Protein AF-A0A9D5D357-F1 (afdb_monomer_lite)

pLDDT: mean 73.91, std 10.45, range [47.91, 92.38]

Organism: NCBI:txid325984

Sequence (77 aa):
MEGRSVVCFSIPVLAFFVMIFVSIQANFSSAATDSISAGQSLSGKQTIVSEDGTFELGFFTPGVPKVLSRRLRLTGN

Structure (mmCIF, N/CA/C/O backbone):
data_AF-A0A9D5D357-F1
#
_entry.id   AF-A0A9D5D357-F1
#
loop_
_atom_site.group_PDB
_atom_site.id
_atom_site.type_symbol
_atom_site.label_atom_id
_atom_site.label_alt_id
_atom_site.label_comp_id
_atom_site.label_asym_id
_atom_site.label_entity_id
_atom_site.label_seq_id
_atom_site.pdbx_PDB_ins_code
_atom_site.Cartn_x
_atom_site.Cartn_y
_atom_site.Cartn_z
_atom_site.occupancy
_atom_site.B_iso_or_equiv
_atom_site.auth_seq_id
_atom_site.auth_comp_id
_atom_site.auth_asym_id
_atom_site.auth_atom_id
_atom_site.pdbx_PDB_model_num
ATOM 1 N N . MET A 1 1 ? 23.049 10.318 -44.169 1.00 54.09 1 MET A N 1
ATOM 2 C CA . MET A 1 1 ? 21.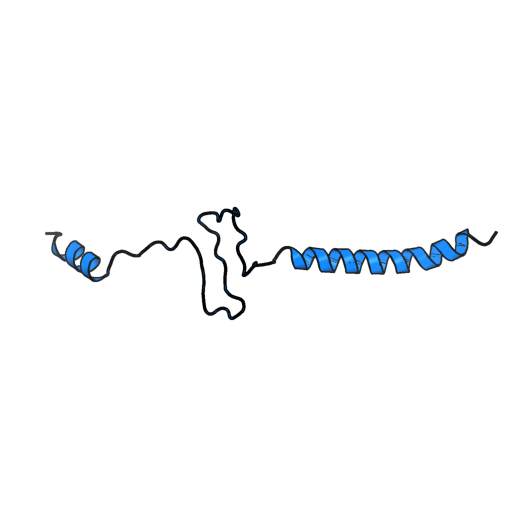947 11.271 -43.885 1.00 54.09 1 MET A CA 1
ATOM 3 C C . MET A 1 1 ? 20.644 10.518 -43.567 1.00 54.09 1 MET A C 1
ATOM 5 O O . MET A 1 1 ? 19.591 10.905 -44.038 1.00 54.09 1 MET A O 1
ATOM 9 N N . GLU A 1 2 ? 20.683 9.465 -42.737 1.00 58.84 2 GLU A N 1
ATOM 10 C CA . GLU A 1 2 ? 19.506 8.588 -42.524 1.00 58.84 2 GLU A CA 1
ATOM 11 C C . GLU A 1 2 ? 19.055 8.506 -41.054 1.00 58.84 2 GLU A C 1
ATOM 13 O O . GLU A 1 2 ? 17.935 8.113 -40.763 1.00 58.84 2 GLU A O 1
ATOM 18 N N . GLY A 1 3 ? 19.876 8.980 -40.110 1.00 60.78 3 GLY A N 1
ATOM 19 C CA . GLY A 1 3 ? 19.577 8.891 -38.675 1.00 60.78 3 GLY A CA 1
ATOM 20 C C . GLY A 1 3 ? 18.510 9.863 -38.155 1.00 60.78 3 GLY A C 1
ATOM 21 O O . GLY A 1 3 ? 18.013 9.671 -37.056 1.00 60.78 3 GLY A O 1
ATOM 22 N N . ARG A 1 4 ? 18.129 10.905 -38.909 1.00 63.72 4 ARG A N 1
ATOM 23 C CA . ARG A 1 4 ? 17.171 11.928 -38.432 1.00 63.72 4 ARG A CA 1
ATOM 24 C C . ARG A 1 4 ? 15.707 11.537 -38.675 1.00 63.72 4 ARG A C 1
ATOM 26 O O . ARG A 1 4 ? 14.847 11.908 -37.882 1.00 63.72 4 ARG A O 1
ATOM 33 N N . SER A 1 5 ? 15.433 10.756 -39.723 1.00 61.38 5 SER A N 1
ATOM 34 C CA . SER A 1 5 ? 14.068 10.340 -40.086 1.00 61.38 5 SER A CA 1
ATOM 35 C C . SER A 1 5 ? 13.556 9.177 -39.232 1.00 61.38 5 SER A C 1
ATOM 37 O O . SER A 1 5 ? 12.387 9.168 -38.854 1.00 61.38 5 SER A O 1
ATOM 39 N N . VAL A 1 6 ? 14.433 8.239 -38.852 1.00 61.94 6 VAL A N 1
ATOM 40 C CA . VAL A 1 6 ? 14.070 7.095 -37.989 1.00 61.94 6 VAL A CA 1
ATOM 41 C C . VAL A 1 6 ? 13.722 7.544 -36.571 1.00 61.94 6 VAL A C 1
ATOM 43 O O . VAL A 1 6 ? 12.825 6.985 -35.945 1.00 61.94 6 VAL A O 1
ATOM 46 N N . VAL A 1 7 ? 14.386 8.596 -36.079 1.00 68.19 7 VAL A N 1
ATOM 47 C CA . VAL A 1 7 ? 14.099 9.196 -34.768 1.00 68.19 7 VAL A CA 1
ATOM 48 C C . VAL A 1 7 ? 12.686 9.779 -34.767 1.00 68.19 7 VAL A C 1
ATOM 50 O O . VAL A 1 7 ? 11.906 9.483 -33.875 1.00 68.19 7 VAL A O 1
ATOM 53 N N . CYS A 1 8 ? 12.298 10.510 -35.814 1.00 66.56 8 CYS A N 1
ATOM 54 C CA . CYS A 1 8 ? 10.986 11.159 -35.899 1.00 66.56 8 CYS A CA 1
ATOM 55 C C . CYS A 1 8 ? 9.807 10.165 -35.867 1.00 66.56 8 CYS A C 1
ATOM 57 O O . CYS A 1 8 ? 8.787 10.446 -35.246 1.00 66.56 8 CYS A O 1
ATOM 59 N N . PHE A 1 9 ? 9.970 8.982 -36.472 1.00 69.88 9 PHE A N 1
ATOM 60 C CA . PHE A 1 9 ? 8.966 7.909 -36.433 1.00 69.88 9 PHE A CA 1
ATOM 61 C C . PHE A 1 9 ? 8.963 7.117 -35.121 1.00 69.88 9 PHE A C 1
ATOM 63 O O . PHE A 1 9 ? 7.918 6.635 -34.691 1.00 69.88 9 PHE A O 1
ATOM 70 N N . SER A 1 10 ? 10.118 6.983 -34.471 1.00 82.25 10 SER A N 1
ATOM 71 C CA . SER A 1 10 ? 10.254 6.211 -33.232 1.00 82.25 10 SER A CA 1
ATOM 72 C C . SER A 1 10 ? 9.899 7.006 -31.972 1.00 82.25 10 SER A C 1
ATOM 74 O O . SER A 1 10 ? 9.434 6.401 -31.010 1.00 82.25 10 SER A O 1
ATOM 76 N N . ILE A 1 11 ? 10.019 8.343 -31.972 1.00 86.00 11 ILE A N 1
ATOM 77 C CA . ILE A 1 11 ? 9.607 9.195 -30.839 1.00 86.00 11 ILE A CA 1
ATOM 78 C C . ILE A 1 11 ? 8.129 9.005 -30.441 1.00 86.00 11 ILE A C 1
ATOM 80 O O . ILE A 1 11 ? 7.892 8.766 -29.257 1.00 86.00 11 ILE A O 1
ATOM 84 N N . PRO A 1 12 ? 7.124 9.086 -31.341 1.00 88.00 12 PRO A N 1
ATOM 85 C CA . PRO A 1 12 ? 5.724 8.932 -30.935 1.00 88.00 12 PRO A CA 1
ATOM 86 C C . PRO A 1 12 ? 5.421 7.518 -30.424 1.00 88.00 12 PRO A C 1
ATOM 88 O O . PRO A 1 12 ? 4.652 7.354 -29.480 1.00 88.00 12 PRO A O 1
ATOM 91 N N . VAL A 1 13 ? 6.072 6.502 -31.000 1.00 89.38 13 VAL A N 1
ATOM 92 C CA . VAL A 1 13 ? 5.944 5.106 -30.564 1.00 89.38 13 VAL A CA 1
ATOM 93 C C . VAL A 1 13 ? 6.523 4.929 -29.159 1.00 89.38 13 VAL A C 1
ATOM 95 O O . VAL A 1 13 ? 5.856 4.393 -28.279 1.00 89.38 13 VAL A O 1
ATOM 98 N N . LEU A 1 14 ? 7.732 5.437 -28.911 1.00 89.81 14 LEU A N 1
ATOM 99 C CA . LEU A 1 14 ? 8.366 5.394 -27.594 1.00 89.81 14 LEU A CA 1
ATOM 100 C C . LEU A 1 14 ? 7.551 6.169 -26.550 1.00 89.81 14 LEU A C 1
ATOM 102 O O . LEU A 1 14 ? 7.341 5.671 -25.447 1.00 89.81 14 LEU A O 1
ATOM 106 N N . ALA A 1 15 ? 7.045 7.352 -26.902 1.00 90.12 15 ALA A N 1
ATOM 107 C CA . ALA A 1 15 ? 6.201 8.156 -26.024 1.00 90.12 15 ALA A CA 1
ATOM 108 C C . ALA A 1 15 ? 4.919 7.408 -25.622 1.00 90.12 15 ALA A C 1
ATOM 110 O O . ALA A 1 15 ? 4.532 7.449 -24.457 1.00 90.12 15 ALA A O 1
ATOM 111 N N . PHE A 1 16 ? 4.299 6.669 -26.546 1.00 90.75 16 PHE A N 1
ATOM 112 C CA . PHE A 1 16 ? 3.130 5.839 -26.254 1.00 90.75 16 PHE A CA 1
ATOM 113 C C . PHE A 1 16 ? 3.441 4.731 -25.235 1.00 90.75 16 PHE A C 1
ATOM 115 O O . PHE A 1 16 ? 2.712 4.576 -24.254 1.00 90.75 16 PHE A O 1
ATOM 122 N N . PHE A 1 17 ? 4.558 4.016 -25.399 1.00 90.69 17 PHE A N 1
ATOM 123 C CA . PHE A 1 17 ? 4.994 2.999 -24.432 1.00 90.69 17 PHE A CA 1
ATOM 124 C C . PHE A 1 17 ? 5.312 3.591 -23.053 1.00 90.69 17 PHE A C 1
ATOM 126 O O . PHE A 1 17 ? 4.941 3.008 -22.035 1.00 90.69 17 PHE A O 1
ATOM 133 N N . VAL A 1 18 ? 5.946 4.766 -23.005 1.00 92.38 18 VAL A N 1
ATOM 134 C CA . VAL A 1 18 ? 6.224 5.478 -21.747 1.00 92.38 18 VAL A CA 1
ATOM 135 C C . VAL A 1 18 ? 4.924 5.902 -21.058 1.00 92.38 18 VAL A C 1
AT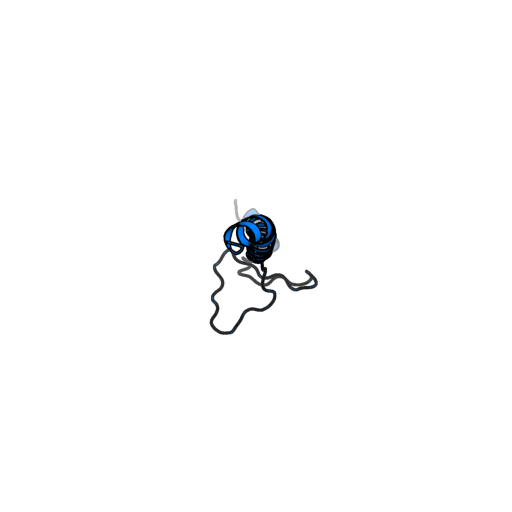OM 137 O O . VAL A 1 18 ? 4.779 5.701 -19.855 1.00 92.38 18 VAL A O 1
ATOM 140 N N . MET A 1 19 ? 3.947 6.421 -21.806 1.00 88.06 19 MET A N 1
ATOM 141 C CA . MET A 1 19 ? 2.635 6.802 -21.268 1.00 88.06 19 MET A CA 1
ATOM 142 C C . MET A 1 19 ? 1.875 5.600 -20.694 1.00 88.06 19 MET A C 1
ATOM 144 O O . MET A 1 19 ? 1.286 5.707 -19.617 1.00 88.06 19 MET A O 1
ATOM 148 N N . ILE A 1 20 ? 1.923 4.444 -21.364 1.00 88.31 20 ILE A N 1
ATOM 149 C CA . ILE A 1 20 ? 1.355 3.191 -20.844 1.00 88.31 20 ILE A CA 1
ATOM 150 C C . ILE A 1 20 ? 2.049 2.791 -19.540 1.00 88.31 20 ILE A C 1
ATOM 152 O O . ILE A 1 20 ? 1.377 2.506 -18.553 1.00 88.31 20 ILE A O 1
ATOM 156 N N . PHE A 1 21 ? 3.381 2.815 -19.505 1.00 86.25 21 PHE A N 1
ATOM 157 C CA . PHE A 1 21 ? 4.152 2.439 -18.321 1.00 86.25 21 PHE A CA 1
ATOM 158 C C . PHE A 1 21 ? 3.838 3.329 -17.109 1.00 86.25 21 PHE A C 1
ATOM 160 O O . PHE A 1 21 ? 3.587 2.820 -16.016 1.00 86.25 21 PHE A O 1
ATOM 167 N N . VAL A 1 22 ? 3.769 4.649 -17.308 1.00 85.44 22 VAL A N 1
ATOM 168 C CA . VAL A 1 22 ? 3.384 5.611 -16.260 1.00 85.44 22 VAL A CA 1
ATOM 169 C C . VAL A 1 22 ? 1.946 5.375 -15.794 1.00 85.44 22 VAL A C 1
ATOM 171 O O . VAL A 1 22 ? 1.681 5.398 -14.594 1.00 85.44 22 VAL A O 1
ATOM 174 N N . SER A 1 23 ? 1.027 5.085 -16.719 1.00 81.69 23 SER A N 1
ATOM 175 C CA . SER A 1 23 ? -0.370 4.788 -16.381 1.00 81.69 23 SER A CA 1
ATOM 176 C C . SER A 1 23 ? -0.485 3.524 -15.527 1.00 81.69 23 SER A C 1
ATOM 178 O O . SER A 1 23 ? -1.216 3.518 -14.542 1.00 81.69 23 SER A O 1
ATOM 180 N N . ILE A 1 24 ? 0.266 2.465 -15.843 1.00 76.75 24 ILE A N 1
ATOM 181 C CA . ILE A 1 24 ? 0.263 1.216 -15.066 1.00 76.75 24 ILE A CA 1
ATOM 182 C C . ILE A 1 24 ? 0.808 1.451 -13.650 1.00 76.75 24 ILE A C 1
ATOM 184 O O . ILE A 1 24 ? 0.212 0.976 -12.685 1.00 76.75 24 ILE A O 1
ATOM 188 N N . GLN A 1 25 ? 1.886 2.228 -13.497 1.00 72.94 25 GLN A N 1
ATOM 189 C CA . GLN A 1 25 ? 2.427 2.552 -12.171 1.00 72.94 25 GLN A CA 1
ATOM 190 C C . GLN A 1 25 ? 1.487 3.429 -11.337 1.00 72.94 25 GLN A C 1
ATOM 192 O O . GLN A 1 25 ? 1.361 3.215 -10.134 1.00 72.94 25 GLN A O 1
ATOM 197 N N . ALA A 1 26 ? 0.789 4.381 -11.961 1.00 67.88 26 ALA A N 1
ATOM 198 C CA . ALA A 1 26 ? -0.162 5.242 -11.261 1.00 67.88 26 ALA A CA 1
ATOM 199 C C . ALA A 1 26 ? -1.335 4.453 -10.648 1.00 67.88 26 ALA A C 1
ATOM 201 O O . ALA A 1 26 ? -1.815 4.805 -9.574 1.00 67.88 26 ALA A O 1
ATOM 202 N N . ASN A 1 27 ? -1.752 3.357 -11.290 1.00 61.34 27 ASN A N 1
ATOM 203 C CA . ASN A 1 27 ? -2.792 2.458 -10.777 1.00 61.34 27 ASN A CA 1
ATOM 204 C C . ASN A 1 27 ? -2.286 1.502 -9.679 1.00 61.34 27 ASN A C 1
ATOM 206 O O . ASN A 1 27 ? -3.089 0.909 -8.965 1.00 61.34 27 ASN A O 1
ATOM 210 N N . PHE A 1 28 ? -0.967 1.358 -9.512 1.00 58.16 28 PHE A N 1
ATOM 211 C CA . PHE A 1 28 ? -0.366 0.483 -8.499 1.00 58.16 28 PHE A CA 1
ATOM 212 C C . PHE A 1 28 ? -0.232 1.141 -7.116 1.00 58.16 28 PHE A C 1
ATOM 214 O O . PHE A 1 28 ? -0.032 0.445 -6.124 1.00 58.16 28 PHE A O 1
ATOM 221 N N . SER A 1 29 ? -0.384 2.468 -7.018 1.00 55.72 29 SER A N 1
ATOM 222 C CA . SER A 1 29 ? -0.320 3.191 -5.735 1.00 55.72 29 SER A CA 1
ATOM 223 C C . SER A 1 29 ? -1.546 2.992 -4.835 1.00 55.72 29 SER A C 1
ATOM 225 O O . SER A 1 29 ? -1.540 3.442 -3.693 1.00 55.72 29 SER A O 1
ATOM 227 N N . SER A 1 30 ? -2.578 2.286 -5.300 1.00 54.94 30 SER A N 1
ATOM 228 C CA . SER A 1 30 ? -3.691 1.801 -4.475 1.00 54.94 30 SER A CA 1
ATOM 229 C C . SER A 1 30 ? -3.553 0.306 -4.176 1.00 54.94 30 SER A C 1
ATOM 231 O O . SER A 1 30 ? -4.520 -0.446 -4.267 1.00 54.94 30 SER A O 1
ATOM 233 N N . ALA A 1 31 ? -2.343 -0.151 -3.853 1.00 56.31 31 ALA A N 1
ATOM 234 C CA . ALA A 1 31 ? -2.142 -1.486 -3.314 1.00 56.31 31 ALA A CA 1
ATOM 235 C C . ALA A 1 31 ? -2.585 -1.492 -1.845 1.00 56.31 31 ALA A C 1
ATOM 237 O O . ALA A 1 31 ? -1.812 -1.175 -0.941 1.00 56.31 31 ALA A O 1
ATOM 238 N N . ALA A 1 32 ? -3.848 -1.844 -1.600 1.00 57.81 32 ALA A N 1
ATOM 239 C CA . ALA A 1 32 ? -4.209 -2.442 -0.324 1.00 57.81 32 ALA A CA 1
ATOM 240 C C . ALA A 1 32 ? -3.443 -3.768 -0.244 1.00 57.81 32 ALA A C 1
ATOM 242 O O . ALA A 1 32 ? -3.833 -4.770 -0.835 1.00 57.81 32 ALA A O 1
ATOM 243 N N . THR A 1 33 ? -2.268 -3.738 0.377 1.00 59.12 33 THR A N 1
ATOM 244 C CA . THR A 1 33 ? -1.498 -4.946 0.654 1.00 59.12 33 THR A CA 1
ATOM 245 C C . THR A 1 33 ? -2.276 -5.766 1.669 1.00 59.12 33 THR A C 1
ATOM 247 O O . THR A 1 33 ? -2.401 -5.347 2.814 1.00 59.12 33 THR A O 1
ATOM 250 N N . ASP A 1 34 ? -2.771 -6.927 1.251 1.00 61.06 34 ASP A N 1
ATOM 251 C CA . ASP A 1 34 ? -3.374 -7.931 2.139 1.00 61.06 34 ASP A CA 1
ATOM 252 C C . ASP A 1 34 ? -2.351 -8.455 3.176 1.00 61.06 34 ASP A C 1
ATOM 254 O O . ASP A 1 34 ? -2.672 -8.852 4.290 1.00 61.06 34 ASP A O 1
ATOM 258 N N . SER A 1 35 ? -1.054 -8.363 2.865 1.00 59.47 35 SER A N 1
ATOM 259 C CA . SER A 1 35 ? 0.006 -8.821 3.761 1.00 59.47 35 SER A CA 1
ATOM 260 C C . SER A 1 35 ? 0.748 -7.668 4.435 1.00 59.47 35 SER A C 1
ATOM 262 O O . SER A 1 35 ? 1.273 -6.769 3.773 1.00 59.47 35 SER A O 1
ATOM 264 N N . ILE A 1 36 ? 0.845 -7.726 5.766 1.00 69.62 36 ILE A N 1
ATOM 265 C CA . ILE A 1 36 ? 1.729 -6.874 6.562 1.00 69.62 36 ILE A CA 1
ATOM 266 C C . ILE A 1 36 ? 3.068 -7.580 6.799 1.00 69.62 36 ILE A C 1
ATOM 268 O O . ILE A 1 36 ? 3.139 -8.649 7.403 1.00 69.62 36 ILE A O 1
ATOM 272 N N . SER A 1 37 ? 4.158 -6.964 6.343 1.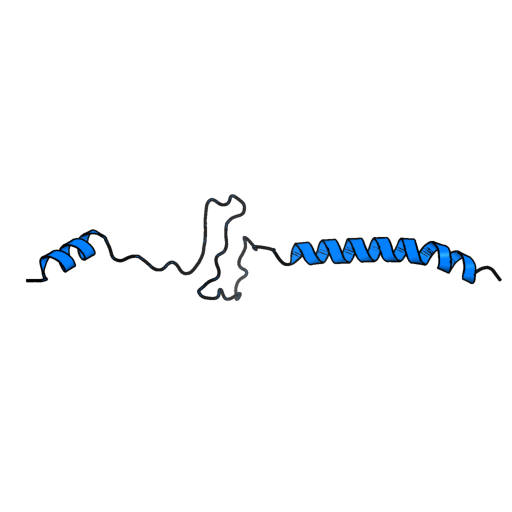00 72.31 37 SER A N 1
ATOM 273 C CA . SER A 1 37 ? 5.512 -7.455 6.618 1.00 72.31 37 SER A CA 1
ATOM 274 C C . SER A 1 37 ? 5.941 -7.141 8.052 1.00 72.31 37 SER A C 1
ATOM 276 O O . SER A 1 37 ? 5.612 -6.087 8.600 1.00 72.31 37 SER A O 1
ATOM 278 N N . ALA A 1 38 ? 6.744 -8.022 8.653 1.00 70.81 38 ALA A N 1
ATOM 279 C CA . ALA A 1 38 ? 7.300 -7.798 9.985 1.00 70.81 38 ALA A CA 1
ATOM 280 C C . ALA A 1 38 ? 8.077 -6.465 10.048 1.00 70.81 38 ALA A C 1
ATOM 282 O O . ALA A 1 38 ? 8.959 -6.211 9.229 1.00 70.81 38 ALA A O 1
ATOM 283 N N . GLY A 1 39 ? 7.735 -5.611 11.018 1.00 74.44 39 GLY A N 1
ATOM 284 C CA . GLY A 1 39 ? 8.339 -4.284 11.193 1.00 74.44 39 GLY A CA 1
ATOM 285 C C . GLY A 1 39 ? 7.642 -3.139 10.446 1.00 74.44 39 GLY A C 1
ATOM 286 O O . GLY A 1 39 ? 8.022 -1.986 10.645 1.00 74.44 39 GLY A O 1
ATOM 287 N N . GLN A 1 40 ? 6.612 -3.409 9.636 1.00 73.88 40 GLN A N 1
ATOM 288 C CA . GLN A 1 40 ? 5.721 -2.363 9.126 1.00 73.88 40 GLN A CA 1
ATOM 289 C C . GLN A 1 40 ? 4.752 -1.914 10.224 1.00 73.88 40 GLN A C 1
ATOM 291 O O . GLN A 1 40 ? 4.152 -2.736 10.915 1.00 73.88 40 GLN A O 1
ATOM 296 N N . SER A 1 41 ? 4.614 -0.599 10.398 1.00 73.69 41 SER A N 1
ATOM 297 C CA . SER A 1 41 ? 3.694 -0.009 11.372 1.00 73.69 41 SER A CA 1
ATOM 298 C C . SER A 1 41 ? 2.385 0.375 10.695 1.00 73.69 41 SER A C 1
ATOM 300 O O . SER A 1 41 ? 2.399 0.990 9.630 1.00 73.69 41 SER A O 1
ATOM 302 N N . LEU A 1 42 ? 1.263 0.059 11.341 1.00 75.44 42 LEU A N 1
ATOM 303 C CA . LEU A 1 42 ? -0.052 0.552 10.949 1.00 75.44 42 LEU A CA 1
ATOM 304 C C . LEU A 1 42 ? -0.365 1.831 11.720 1.00 75.44 42 LEU A C 1
ATOM 306 O O . LEU A 1 42 ? -0.250 1.894 12.944 1.00 75.44 42 LEU A O 1
ATOM 310 N N . SER A 1 43 ? -0.788 2.863 11.001 1.00 75.62 43 SER A N 1
ATOM 311 C CA . SER A 1 43 ? -1.335 4.080 11.591 1.00 75.62 43 SER A CA 1
ATOM 312 C C . SER A 1 43 ? -2.761 3.835 12.091 1.00 75.62 43 SER A C 1
ATOM 314 O O . SER A 1 43 ? -3.491 3.026 11.530 1.00 75.62 43 SER A O 1
ATOM 316 N N . GLY A 1 44 ? -3.207 4.574 13.111 1.00 71.06 44 GLY A N 1
ATOM 317 C CA . GLY A 1 44 ? -4.481 4.324 13.807 1.00 71.06 44 GLY A CA 1
ATOM 318 C C . GLY A 1 44 ? -5.753 4.366 12.946 1.00 71.06 44 GLY A C 1
ATOM 319 O O . GLY A 1 44 ? -6.795 3.897 13.386 1.00 71.06 44 GLY A O 1
ATOM 320 N N . LYS A 1 45 ? -5.687 4.926 11.733 1.00 74.12 45 LYS A N 1
ATOM 321 C CA . LYS A 1 45 ? -6.803 4.974 10.769 1.00 74.12 45 LYS A CA 1
ATOM 322 C C . LYS A 1 45 ? -6.653 3.984 9.608 1.00 74.12 45 LYS A C 1
ATOM 324 O O . LYS A 1 45 ? -7.501 3.976 8.725 1.00 74.12 45 LYS A O 1
ATOM 329 N N . GLN A 1 46 ? -5.554 3.238 9.554 1.00 76.75 46 GLN A N 1
ATOM 330 C CA . GLN A 1 46 ? -5.289 2.280 8.487 1.00 76.75 46 GLN A CA 1
ATOM 331 C C . GLN A 1 46 ? -5.928 0.939 8.822 1.00 76.75 46 GLN A C 1
ATOM 333 O O . GLN A 1 46 ? -5.873 0.480 9.965 1.00 76.75 46 GLN A O 1
ATOM 338 N N . THR A 1 47 ? -6.500 0.319 7.798 1.00 81.25 47 THR A N 1
ATOM 339 C CA . THR A 1 47 ? -7.025 -1.037 7.853 1.00 81.25 47 THR A CA 1
ATOM 340 C C . THR A 1 47 ? -6.494 -1.833 6.666 1.00 81.25 47 THR A C 1
ATOM 342 O O . THR A 1 47 ? -6.214 -1.277 5.602 1.00 81.25 47 THR A O 1
ATOM 345 N N . ILE A 1 48 ? -6.280 -3.126 6.880 1.00 80.44 48 ILE A N 1
ATOM 346 C CA . ILE A 1 48 ? -5.901 -4.095 5.854 1.00 80.44 48 ILE A CA 1
ATOM 347 C C . ILE A 1 48 ? -7.083 -5.028 5.667 1.00 80.44 48 ILE A C 1
ATOM 349 O O . ILE A 1 48 ? -7.594 -5.572 6.643 1.00 80.44 48 ILE A O 1
ATOM 353 N N . VAL A 1 49 ? -7.506 -5.210 4.424 1.00 81.12 49 VAL A N 1
ATOM 354 C CA . VAL A 1 49 ? -8.594 -6.116 4.064 1.00 81.12 49 VAL A CA 1
ATOM 355 C C . VAL A 1 49 ? -7.989 -7.333 3.379 1.00 81.12 49 VAL A C 1
ATOM 357 O O . VAL A 1 49 ? -7.120 -7.178 2.520 1.00 81.12 49 VAL A O 1
ATOM 360 N N . SER A 1 50 ? -8.448 -8.522 3.766 1.00 80.19 50 SER A N 1
ATOM 361 C CA . SER A 1 50 ? -8.046 -9.773 3.127 1.00 80.19 50 SER A CA 1
ATOM 362 C C . SER A 1 50 ? -8.414 -9.797 1.644 1.00 80.19 50 SER A C 1
ATOM 364 O O . SER A 1 50 ? -9.397 -9.168 1.263 1.00 80.19 50 SER A O 1
ATOM 366 N N . GLU A 1 51 ? -7.729 -10.593 0.829 1.00 78.19 51 GLU A N 1
ATOM 367 C CA . GLU A 1 51 ? -7.975 -10.758 -0.612 1.00 78.19 51 GLU A CA 1
ATOM 368 C C . GLU A 1 51 ? -9.442 -11.104 -0.903 1.00 78.19 51 GLU A C 1
ATOM 370 O O . GLU A 1 51 ? -10.048 -10.554 -1.819 1.00 78.19 51 GLU A O 1
ATOM 375 N N . ASP A 1 52 ? -10.041 -11.949 -0.062 1.00 81.69 52 ASP A N 1
ATOM 376 C CA . ASP A 1 52 ? -11.445 -12.371 -0.153 1.00 81.69 52 ASP A CA 1
ATOM 377 C C . ASP A 1 52 ? -12.438 -11.353 0.455 1.00 81.69 52 ASP A C 1
ATOM 379 O O . ASP A 1 52 ? -13.650 -11.536 0.422 1.00 81.69 52 ASP A O 1
ATOM 383 N N . GLY A 1 53 ? -11.949 -10.266 1.057 1.00 78.06 53 GLY A N 1
ATOM 384 C CA . GLY A 1 53 ? -12.777 -9.252 1.721 1.00 78.06 53 GLY A CA 1
ATOM 385 C C . GLY A 1 53 ? -13.447 -9.702 3.026 1.00 78.06 53 GLY A C 1
ATOM 386 O O . GLY A 1 53 ? -14.134 -8.908 3.665 1.00 78.06 53 GLY A O 1
ATOM 387 N N . THR A 1 54 ? -13.250 -10.955 3.438 1.00 82.69 54 THR A N 1
ATOM 388 C CA . THR A 1 54 ? -13.907 -11.551 4.611 1.00 82.69 54 THR A CA 1
ATOM 389 C C . THR A 1 54 ? -13.357 -11.029 5.940 1.00 82.69 54 THR A C 1
ATOM 391 O O . THR A 1 54 ? -14.088 -10.958 6.931 1.00 82.69 54 THR A O 1
ATOM 394 N N . PHE A 1 55 ? -12.083 -10.639 5.983 1.00 79.88 55 PHE A N 1
ATOM 395 C CA . PHE A 1 55 ? -11.421 -10.183 7.201 1.00 79.88 55 PHE A CA 1
ATOM 396 C C . 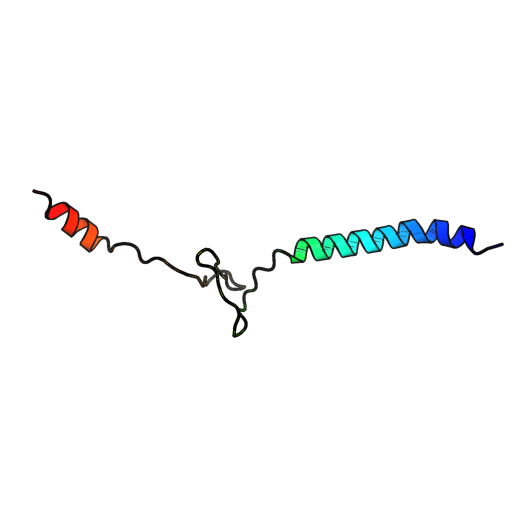PHE A 1 55 ? -10.839 -8.783 7.020 1.00 79.88 55 PHE A C 1
ATOM 398 O O . PHE A 1 55 ? -10.228 -8.478 6.000 1.00 79.88 55 PHE A O 1
ATOM 405 N N . GLU A 1 56 ? -10.989 -7.948 8.048 1.00 84.62 56 GLU A N 1
ATOM 406 C CA . GLU A 1 56 ? -10.363 -6.630 8.133 1.00 84.62 56 GLU A CA 1
ATOM 407 C C . GLU A 1 56 ? -9.520 -6.555 9.413 1.00 84.62 56 GLU A C 1
ATOM 409 O O . GLU A 1 56 ? -9.984 -6.894 10.505 1.00 84.62 56 GLU A O 1
ATOM 414 N N . LEU A 1 57 ? -8.266 -6.127 9.282 1.00 83.31 57 LEU A N 1
ATOM 415 C CA . LEU A 1 57 ? -7.311 -5.949 10.369 1.00 83.31 57 LEU A CA 1
ATOM 416 C C . LEU A 1 57 ? -7.011 -4.460 10.553 1.00 83.31 57 LEU A C 1
ATOM 418 O O . LEU A 1 57 ? -6.581 -3.781 9.626 1.00 83.31 57 LEU A O 1
ATOM 422 N N . GLY A 1 58 ? -7.183 -3.953 11.771 1.00 84.69 58 GLY A N 1
ATOM 423 C CA . GLY A 1 58 ? -6.885 -2.567 12.112 1.00 84.69 58 GLY A CA 1
ATOM 424 C C . GLY A 1 58 ? -7.116 -2.276 13.590 1.00 84.69 58 GLY A C 1
ATOM 425 O O . GLY A 1 58 ? -7.365 -3.174 14.398 1.00 84.69 58 GLY A O 1
ATOM 426 N N . PHE A 1 59 ? -7.044 -1.001 13.958 1.00 85.06 59 PHE A N 1
ATOM 427 C CA . PHE A 1 59 ? -7.313 -0.560 15.324 1.00 85.06 59 PHE A CA 1
ATOM 428 C C . PHE A 1 59 ? -8.819 -0.391 15.543 1.00 85.06 59 PHE A C 1
ATOM 430 O O . PHE A 1 59 ? -9.383 0.687 15.358 1.00 85.06 59 PHE A O 1
ATOM 437 N N . PHE A 1 60 ? -9.488 -1.469 15.950 1.00 80.38 60 PHE A N 1
ATOM 438 C CA . PHE A 1 60 ? -10.907 -1.419 16.292 1.00 80.38 60 PHE A CA 1
ATOM 439 C C . PHE A 1 60 ? -11.116 -0.779 17.665 1.00 80.38 60 PHE A C 1
ATOM 441 O O . PHE A 1 60 ? -10.505 -1.176 18.656 1.00 80.38 60 PHE A O 1
ATOM 448 N N . THR A 1 61 ? -12.020 0.199 17.739 1.00 78.81 61 THR A N 1
ATOM 449 C CA . THR A 1 61 ? -12.455 0.762 19.022 1.00 78.81 61 THR A CA 1
ATOM 450 C C . THR A 1 61 ? -13.675 -0.019 19.514 1.00 78.81 61 THR A C 1
ATOM 452 O O . THR A 1 61 ? -14.728 0.052 18.872 1.00 78.81 61 THR A O 1
ATOM 455 N N . PRO A 1 62 ? -13.583 -0.771 20.627 1.00 74.25 62 PRO A N 1
ATOM 456 C CA . PRO A 1 62 ? -14.735 -1.473 21.173 1.00 74.25 62 PRO A CA 1
ATOM 457 C C . PRO A 1 62 ? -15.799 -0.463 21.618 1.00 74.25 62 PRO A C 1
ATOM 459 O O . PRO A 1 62 ? -15.532 0.450 22.400 1.00 74.25 62 PRO A O 1
ATOM 462 N N . GLY A 1 63 ? -17.020 -0.618 21.106 1.00 76.56 63 GLY A N 1
ATOM 463 C CA . GLY A 1 63 ? -18.156 0.194 21.528 1.00 76.56 63 GLY A CA 1
ATOM 464 C C . GLY A 1 63 ? -18.537 -0.079 22.983 1.00 76.56 63 GLY A C 1
ATOM 465 O O . GLY A 1 63 ? -18.324 -1.173 23.509 1.00 76.56 63 GLY A O 1
ATOM 466 N N . VAL A 1 64 ? -19.155 0.905 23.638 1.00 80.69 64 VAL A N 1
ATOM 467 C CA . VAL A 1 64 ? -19.705 0.708 24.985 1.00 80.69 64 VAL A CA 1
ATOM 468 C C . VAL A 1 64 ? -20.790 -0.376 24.913 1.00 80.69 64 VAL A C 1
ATOM 470 O O . VAL A 1 64 ? -21.714 -0.253 24.100 1.00 80.69 64 VAL A O 1
ATOM 473 N N . PRO A 1 65 ? -20.728 -1.441 25.734 1.00 77.75 65 PRO A N 1
ATOM 474 C CA . PRO A 1 65 ? -21.717 -2.506 25.674 1.00 77.75 65 PRO A CA 1
ATOM 475 C C . PRO A 1 65 ? -23.121 -1.947 25.931 1.00 77.75 65 PRO A C 1
ATOM 477 O O . PRO A 1 65 ? -23.346 -1.235 26.910 1.00 77.75 65 PRO A O 1
ATOM 480 N N . LYS A 1 66 ? -24.098 -2.318 25.088 1.00 71.31 66 LYS A N 1
ATOM 481 C CA . LYS A 1 66 ? -25.500 -1.849 25.186 1.00 71.31 66 LYS A CA 1
ATOM 482 C C . LYS A 1 66 ? -26.118 -2.073 26.572 1.00 71.31 66 LYS A C 1
ATOM 484 O O . LYS A 1 66 ? -27.017 -1.338 26.979 1.00 71.31 66 LYS A O 1
ATOM 489 N N . VAL A 1 67 ? -25.655 -3.091 27.306 1.00 77.69 67 VAL A N 1
ATOM 490 C CA . VAL A 1 67 ? -26.094 -3.358 28.684 1.00 77.69 67 VAL A CA 1
ATOM 491 C C . VAL A 1 67 ? -25.621 -2.268 29.649 1.00 77.69 67 VAL A C 1
ATOM 493 O O . VAL A 1 67 ? -26.380 -1.847 30.519 1.00 77.69 67 VAL A O 1
ATOM 496 N N . LEU A 1 68 ? -24.407 -1.753 29.444 1.00 70.94 68 LEU A N 1
ATOM 497 C CA . LEU A 1 68 ? -23.835 -0.671 30.231 1.00 70.94 68 LEU A CA 1
ATOM 498 C C . LEU A 1 68 ? -24.466 0.668 29.839 1.00 70.94 68 LEU A C 1
ATOM 500 O O . LEU A 1 68 ? -24.785 1.459 30.716 1.00 70.94 68 LEU A O 1
ATOM 504 N N . SER A 1 69 ? -24.791 0.878 28.560 1.00 68.94 69 SER A N 1
ATOM 505 C CA . SER A 1 69 ? -25.566 2.050 28.118 1.00 68.94 69 SER A CA 1
ATOM 506 C C . SER A 1 69 ? -26.965 2.099 28.745 1.00 68.94 69 SER A C 1
ATOM 508 O O . SER A 1 69 ? -27.465 3.177 29.065 1.00 68.94 69 SER A O 1
ATOM 510 N N . ARG A 1 70 ? -27.600 0.936 28.962 1.00 72.81 70 ARG A N 1
ATOM 511 C CA . ARG A 1 70 ? -28.869 0.844 29.702 1.00 72.81 70 ARG A CA 1
ATOM 512 C C . ARG A 1 70 ? -28.683 1.082 31.198 1.00 72.81 70 ARG A C 1
ATOM 514 O O . ARG A 1 70 ? -29.472 1.812 31.778 1.00 72.81 70 ARG A O 1
ATOM 521 N N . ARG A 1 71 ? -27.630 0.540 31.814 1.00 65.31 71 ARG A N 1
ATOM 522 C CA . ARG A 1 71 ? -27.304 0.788 33.232 1.00 65.31 71 ARG A CA 1
ATOM 523 C C . ARG A 1 71 ? -27.012 2.266 33.512 1.00 65.31 71 ARG A C 1
ATOM 525 O O . ARG A 1 71 ? -27.517 2.790 34.495 1.00 65.31 71 ARG A O 1
ATOM 532 N N . LEU A 1 72 ? -26.285 2.944 32.625 1.00 69.88 72 LEU A N 1
ATOM 533 C CA . LEU A 1 72 ? -25.967 4.371 32.746 1.00 69.88 72 LEU A CA 1
ATOM 534 C C . LEU A 1 72 ? -27.198 5.274 32.557 1.00 69.88 72 LEU A C 1
ATOM 536 O O . LEU A 1 72 ? -27.284 6.320 33.188 1.00 69.88 72 LEU A O 1
ATOM 540 N N . ARG A 1 73 ? -28.191 4.852 31.760 1.00 68.38 73 ARG A N 1
ATOM 541 C CA . ARG A 1 73 ? -29.494 5.540 31.661 1.00 68.38 73 ARG A CA 1
ATOM 542 C C . ARG A 1 73 ? -30.396 5.347 32.882 1.00 68.38 73 ARG A C 1
ATOM 544 O O . ARG A 1 73 ? -31.287 6.158 33.084 1.00 68.38 73 ARG A O 1
ATOM 551 N N . LEU A 1 74 ? -30.192 4.288 33.664 1.00 68.75 74 LEU A N 1
ATOM 552 C CA . LEU A 1 74 ? -31.037 3.949 34.817 1.00 68.75 74 LEU A CA 1
ATOM 553 C C . LEU A 1 74 ? -30.500 4.481 36.155 1.00 68.75 74 LEU A C 1
ATOM 555 O O . LEU A 1 74 ? -31.206 4.405 37.149 1.00 68.75 74 LEU A O 1
ATOM 559 N N . THR A 1 75 ? -29.277 5.014 36.186 1.00 69.38 75 THR A N 1
ATOM 560 C CA . THR A 1 75 ? -28.674 5.648 37.376 1.00 69.38 75 THR A CA 1
ATOM 561 C C . THR A 1 75 ? -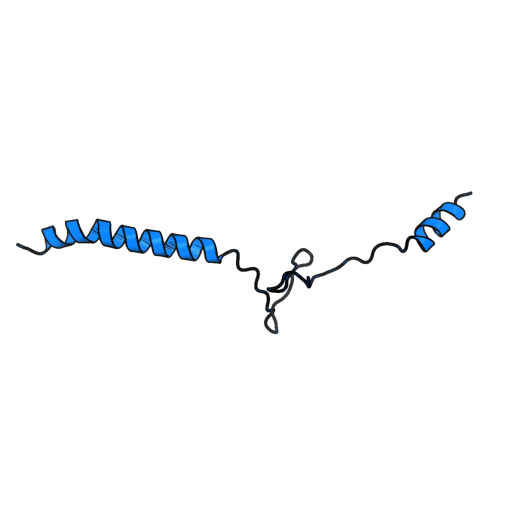28.751 7.181 37.346 1.00 69.38 75 THR A C 1
ATOM 563 O O . THR A 1 75 ? -28.171 7.838 38.203 1.00 69.38 75 THR A O 1
ATOM 566 N N . GLY A 1 76 ? -29.433 7.759 36.352 1.00 66.38 76 GLY A N 1
ATOM 567 C CA . GLY A 1 76 ? -29.659 9.199 36.236 1.00 66.38 76 GLY A CA 1
ATOM 568 C C . GLY A 1 76 ? -31.033 9.607 36.760 1.00 66.38 76 GLY A C 1
ATOM 569 O O . GLY A 1 76 ? -31.878 9.970 35.948 1.00 66.38 76 GLY A O 1
ATOM 570 N N . ASN A 1 77 ? -31.253 9.477 38.071 1.00 47.91 77 ASN A N 1
ATOM 571 C CA . ASN A 1 77 ? -32.205 10.232 38.906 1.00 47.91 77 ASN A CA 1
ATOM 572 C C . ASN A 1 77 ? -32.048 9.773 40.361 1.00 47.91 77 ASN A C 1
ATOM 574 O O . ASN A 1 77 ? -32.302 8.571 40.605 1.00 47.91 77 ASN A O 1
#

Foldseek 3Di:
DPVPVVCVVVVVVVVVVVVVVVVVVVVCVPPLPLDDDPPDDDDQPDWRAHPVNPDIDHNDDDDDPVVVVVVVVVPPD

InterPro domains:
  IPR036426 Bulb-type lectin domain superfamily [G3DSA:2.90.10.10] (26-73)

Radius of gyration: 27.31 Å; chains: 1; bounding box: 54×24×83 Å

Secondary stru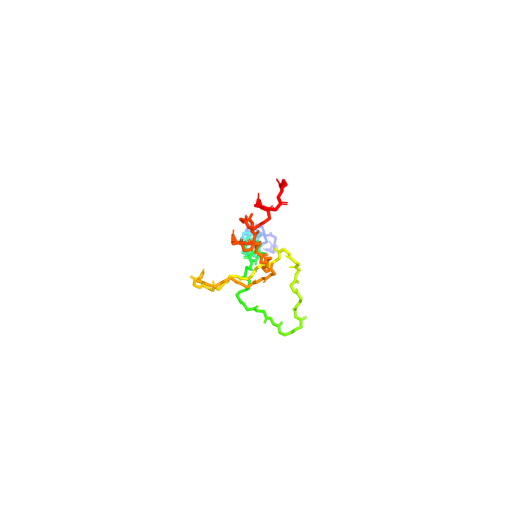cture (DSSP, 8-state):
--HHHHHHHHHHHHHHHHHHHHHHHHHHTT---S-PPTTPPPPTT-EEE-TTSS-EEE---PPPPHHHHHHHHHS--